Protein AF-A0A5P8E8J7-F1 (afdb_monomer_lite)

Structure (mmCIF, N/CA/C/O backbone):
data_AF-A0A5P8E8J7-F1
#
_entry.id   AF-A0A5P8E8J7-F1
#
loop_
_atom_site.group_PDB
_atom_site.id
_atom_site.type_symbol
_atom_site.label_atom_id
_atom_site.label_alt_id
_atom_site.label_comp_id
_atom_site.label_asym_id
_atom_site.label_entity_id
_atom_site.label_seq_id
_atom_site.pdbx_PDB_ins_code
_atom_site.Cartn_x
_atom_site.Cartn_y
_atom_site.Cartn_z
_atom_site.occupancy
_atom_site.B_iso_or_equiv
_atom_site.auth_seq_id
_atom_site.auth_comp_id
_atom_site.auth_asym_id
_atom_site.auth_atom_id
_atom_site.pdbx_PDB_model_num
ATOM 1 N N . MET A 1 1 ? -60.891 21.201 0.122 1.00 50.78 1 MET A N 1
ATOM 2 C CA . MET A 1 1 ? -59.992 20.188 0.726 1.00 50.78 1 MET A CA 1
ATOM 3 C C . MET A 1 1 ? -59.147 19.405 -0.293 1.00 50.78 1 MET A C 1
ATOM 5 O O . MET A 1 1 ? -58.102 18.908 0.084 1.00 50.78 1 MET A O 1
ATOM 9 N N . LYS A 1 2 ? -59.505 19.342 -1.591 1.00 50.12 2 LYS A N 1
ATOM 10 C CA . LYS A 1 2 ? -58.777 18.545 -2.609 1.00 50.12 2 LYS A CA 1
ATOM 11 C C . LYS A 1 2 ? -57.407 19.092 -3.070 1.00 50.12 2 LYS A C 1
ATOM 13 O O . LYS A 1 2 ? -56.674 18.373 -3.732 1.00 50.12 2 LYS A O 1
ATOM 18 N N . LYS A 1 3 ? -57.048 20.338 -2.728 1.00 53.62 3 LYS A N 1
ATOM 19 C CA . LYS A 1 3 ? -55.798 20.992 -3.178 1.00 53.62 3 LYS A CA 1
ATOM 20 C C . LYS A 1 3 ? -54.590 20.744 -2.260 1.00 53.62 3 LYS A C 1
ATOM 22 O O . LYS A 1 3 ? -53.466 20.984 -2.676 1.00 53.62 3 LYS A O 1
ATOM 27 N N . PHE A 1 4 ? -54.808 20.232 -1.045 1.00 57.41 4 PHE A N 1
ATOM 28 C CA . PHE A 1 4 ? -53.722 19.954 -0.095 1.00 57.41 4 PHE A CA 1
ATOM 29 C C . PHE A 1 4 ? -53.038 18.600 -0.335 1.00 57.41 4 PHE A C 1
ATOM 31 O O . PHE A 1 4 ? -51.866 18.445 -0.008 1.00 57.41 4 PHE A O 1
ATOM 38 N N . TYR A 1 5 ? -53.715 17.647 -0.986 1.00 59.44 5 TYR A N 1
ATOM 39 C CA . TYR A 1 5 ? -53.128 16.338 -1.303 1.00 59.44 5 TYR A CA 1
ATOM 40 C C . TYR A 1 5 ? -52.027 16.408 -2.371 1.00 59.44 5 TYR A C 1
ATOM 42 O O . TYR A 1 5 ? -51.167 15.536 -2.423 1.00 59.44 5 TYR A O 1
ATOM 50 N N . MET A 1 6 ? -52.018 17.459 -3.199 1.00 59.00 6 MET A N 1
ATOM 51 C CA . MET A 1 6 ? -51.037 17.606 -4.278 1.00 59.00 6 MET A CA 1
ATOM 52 C C . MET A 1 6 ? -49.657 18.053 -3.763 1.00 59.00 6 MET A C 1
ATOM 54 O O . MET A 1 6 ? -48.643 17.694 -4.348 1.00 59.00 6 MET A O 1
ATOM 58 N N . VAL A 1 7 ? -49.606 18.768 -2.630 1.00 60.56 7 VAL A N 1
ATOM 59 C CA . VAL A 1 7 ? -48.345 19.208 -2.000 1.00 60.56 7 VAL A CA 1
ATOM 60 C C . VAL A 1 7 ? -47.674 18.060 -1.237 1.00 60.56 7 VAL A C 1
ATOM 62 O O . VAL A 1 7 ? -46.454 17.931 -1.269 1.00 60.56 7 VAL A O 1
ATOM 65 N N . ALA A 1 8 ? -48.459 17.170 -0.620 1.00 60.34 8 ALA A N 1
ATOM 66 C CA . ALA A 1 8 ? -47.934 15.995 0.079 1.00 60.34 8 ALA A CA 1
ATOM 67 C C . ALA A 1 8 ? -47.293 14.963 -0.874 1.00 60.34 8 ALA A C 1
ATOM 69 O O . ALA A 1 8 ? -46.338 14.288 -0.498 1.00 60.34 8 ALA A O 1
ATOM 70 N N . LEU A 1 9 ? -47.776 14.868 -2.120 1.00 60.94 9 LEU A N 1
ATOM 71 C CA . LEU A 1 9 ? -47.237 13.946 -3.126 1.00 60.94 9 LEU A CA 1
ATOM 72 C C . LEU A 1 9 ? -45.861 14.389 -3.662 1.00 60.94 9 LEU A C 1
ATOM 74 O O . LEU A 1 9 ? -45.051 13.547 -4.037 1.00 60.94 9 LEU A O 1
ATOM 78 N N . LEU A 1 10 ? -45.570 15.696 -3.659 1.00 59.31 10 LEU A N 1
ATOM 79 C CA . LEU A 1 10 ? -44.309 16.241 -4.177 1.00 59.31 10 LEU A CA 1
ATOM 80 C C . LEU A 1 10 ? -43.125 16.043 -3.207 1.00 59.31 10 LEU A C 1
ATOM 82 O O . LEU A 1 10 ? -41.978 15.995 -3.638 1.00 59.31 10 LEU A O 1
ATOM 86 N N . ALA A 1 11 ? -43.394 15.878 -1.907 1.00 60.75 11 ALA A N 1
ATOM 87 C CA . ALA A 1 11 ? -42.364 15.697 -0.880 1.00 60.75 11 ALA A CA 1
ATOM 88 C C . ALA A 1 11 ? -41.735 14.287 -0.865 1.00 60.75 11 ALA A C 1
ATOM 90 O O . ALA A 1 11 ? -40.661 14.101 -0.299 1.00 60.75 11 ALA A O 1
ATOM 91 N N . MET A 1 12 ? -42.364 13.296 -1.507 1.00 60.62 12 MET A N 1
ATOM 92 C CA . MET A 1 12 ? -41.874 11.908 -1.523 1.00 60.62 12 MET A CA 1
ATOM 93 C C . MET A 1 12 ? -40.768 11.641 -2.560 1.00 60.62 12 MET A C 1
ATOM 95 O O . MET A 1 12 ? -40.197 10.556 -2.565 1.00 60.62 12 MET A O 1
ATOM 99 N N . PHE A 1 13 ? -40.420 12.621 -3.405 1.00 58.41 13 PHE A N 1
ATOM 100 C CA . PHE A 1 13 ? -39.362 12.487 -4.420 1.00 58.41 13 PHE A CA 1
ATOM 101 C C . PHE A 1 13 ? -37.985 13.007 -3.982 1.00 58.41 13 PHE A C 1
ATOM 103 O O . PHE A 1 13 ? -37.040 12.968 -4.766 1.00 58.41 13 PHE A O 1
ATOM 110 N N . ALA A 1 14 ? -37.824 13.444 -2.731 1.00 60.09 14 ALA A N 1
ATOM 111 C CA . ALA A 1 14 ? -36.532 13.871 -2.193 1.00 60.09 14 ALA A CA 1
ATOM 112 C C . ALA A 1 14 ? -35.668 12.682 -1.728 1.00 60.09 14 ALA A C 1
ATOM 114 O O . ALA A 1 14 ? -35.109 12.699 -0.631 1.00 60.09 14 ALA A O 1
ATOM 115 N N . ILE A 1 15 ? -35.560 11.631 -2.546 1.00 61.47 15 ILE A N 1
ATOM 116 C CA . ILE A 1 15 ? -34.562 10.585 -2.310 1.00 61.47 15 ILE A CA 1
ATOM 117 C C . ILE A 1 15 ? -33.212 11.226 -2.627 1.00 61.47 15 ILE A C 1
ATOM 119 O O . ILE A 1 15 ? -32.877 11.455 -3.789 1.00 61.47 15 ILE A O 1
ATOM 123 N N . GLY A 1 16 ? -32.486 11.616 -1.581 1.00 59.16 16 GLY A N 1
ATOM 124 C CA . GLY A 1 16 ? -31.159 12.194 -1.713 1.00 59.16 16 GLY A CA 1
ATOM 125 C C . GLY A 1 16 ? -30.268 11.238 -2.494 1.00 59.16 16 GLY A C 1
ATOM 126 O O . GLY A 1 16 ? -30.022 10.114 -2.064 1.00 59.16 16 GLY A O 1
ATOM 127 N N . VAL A 1 17 ? -29.786 11.684 -3.651 1.00 57.00 17 VAL A N 1
ATOM 128 C CA . VAL A 1 17 ? -28.653 11.047 -4.315 1.00 57.00 17 VAL A CA 1
ATOM 129 C C . VAL A 1 17 ? -27.441 11.325 -3.430 1.00 57.00 17 VAL A C 1
ATOM 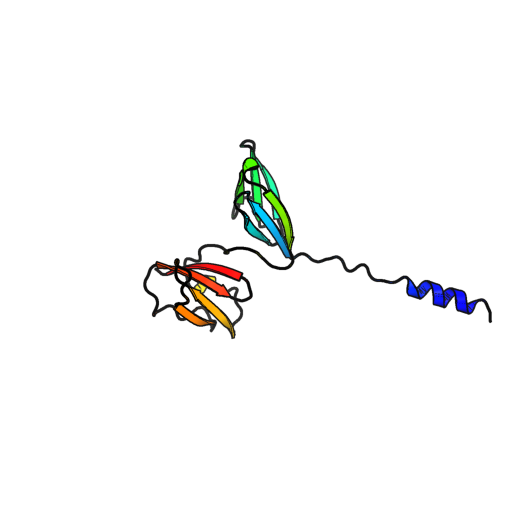131 O O . VAL A 1 17 ? -26.818 12.380 -3.517 1.00 57.00 17 VAL A O 1
ATOM 134 N N . SER A 1 18 ? -27.141 10.406 -2.514 1.00 58.16 18 SER A N 1
ATOM 135 C CA . SER A 1 18 ? -25.846 10.385 -1.844 1.00 58.16 18 SER A CA 1
ATOM 136 C C . SER A 1 18 ? -24.798 10.057 -2.902 1.00 58.16 18 SER A C 1
ATOM 138 O O . SER A 1 18 ? -24.840 8.987 -3.511 1.00 58.16 18 SER A O 1
ATOM 140 N N . ALA A 1 19 ? -23.879 10.988 -3.160 1.00 55.44 19 ALA A N 1
ATOM 141 C CA . ALA A 1 19 ? -22.720 10.703 -3.992 1.00 55.44 19 ALA A CA 1
ATOM 142 C C . ALA A 1 19 ? -21.942 9.547 -3.347 1.00 55.44 19 ALA A C 1
ATOM 144 O O . ALA A 1 19 ? -21.619 9.604 -2.162 1.00 55.44 19 ALA A O 1
ATOM 145 N N . GLN A 1 20 ? -21.692 8.483 -4.107 1.00 57.94 20 GLN A N 1
ATOM 146 C CA . GLN A 1 20 ? -20.890 7.359 -3.632 1.00 57.94 20 GLN A CA 1
ATOM 147 C C . GLN A 1 20 ? -19.452 7.858 -3.447 1.00 57.94 20 GLN A C 1
ATOM 149 O O . GLN A 1 20 ? -18.807 8.272 -4.412 1.00 57.94 20 GLN A O 1
ATOM 154 N N . THR A 1 21 ? -18.970 7.886 -2.205 1.00 68.12 21 THR A N 1
ATOM 155 C CA . THR A 1 21 ? -17.641 8.406 -1.870 1.00 68.12 21 THR A CA 1
ATOM 156 C C . THR A 1 21 ? -16.634 7.268 -1.889 1.00 68.12 21 THR A C 1
ATOM 158 O O . THR A 1 21 ? -16.449 6.563 -0.901 1.00 68.12 21 THR A O 1
ATOM 161 N N . TYR A 1 22 ? -15.958 7.079 -3.018 1.00 80.75 22 TYR A N 1
ATOM 162 C CA . TYR A 1 22 ? -14.860 6.123 -3.091 1.00 80.75 22 TYR A CA 1
ATOM 163 C C . TYR A 1 22 ? -13.534 6.773 -2.691 1.00 80.75 22 TYR A C 1
ATOM 165 O O . TYR A 1 22 ? -13.102 7.763 -3.284 1.00 80.75 22 TYR A O 1
ATOM 173 N N . SER A 1 23 ? -12.869 6.193 -1.692 1.00 84.25 23 SER A N 1
ATOM 174 C CA . SER A 1 23 ? -11.602 6.705 -1.155 1.00 84.25 23 SER A CA 1
ATOM 175 C C . SER A 1 23 ? -10.370 6.256 -1.939 1.00 84.25 23 SER A C 1
ATOM 177 O O . SER A 1 23 ? -9.290 6.811 -1.733 1.00 84.25 23 SER A O 1
ATOM 179 N N . PHE A 1 24 ? -10.499 5.255 -2.819 1.00 85.25 24 PHE A N 1
ATOM 180 C CA . PHE A 1 24 ? -9.367 4.682 -3.543 1.00 85.25 24 PHE A CA 1
ATOM 181 C C . PHE A 1 24 ? -9.660 4.416 -5.019 1.00 85.25 24 PHE A C 1
ATOM 183 O O . PHE A 1 24 ? -10.730 3.925 -5.365 1.00 85.25 24 PHE A O 1
ATOM 190 N N . LEU A 1 25 ? -8.669 4.662 -5.874 1.00 88.25 25 LEU A N 1
ATOM 191 C CA . LEU A 1 25 ? -8.561 4.080 -7.208 1.00 88.25 25 LEU A CA 1
ATOM 192 C C . LEU A 1 25 ? -7.691 2.829 -7.107 1.00 88.25 25 LEU A C 1
ATOM 194 O O . LEU A 1 25 ? -6.545 2.903 -6.676 1.00 88.25 25 LEU A O 1
ATOM 198 N N . THR A 1 26 ? -8.213 1.684 -7.518 1.00 87.75 26 THR A N 1
ATOM 199 C CA . THR A 1 26 ? -7.474 0.423 -7.563 1.00 87.75 26 THR A CA 1
ATOM 200 C C . THR A 1 26 ? -7.105 0.093 -8.992 1.00 87.75 26 THR A C 1
ATOM 202 O O . THR A 1 26 ? -7.960 0.112 -9.874 1.00 87.75 26 THR A O 1
ATOM 205 N N . VAL A 1 27 ? -5.837 -0.240 -9.199 1.00 90.31 27 VAL A N 1
ATOM 206 C CA . VAL A 1 27 ? -5.321 -0.781 -10.450 1.00 90.31 27 VAL A CA 1
ATOM 207 C C . VAL A 1 27 ? -5.050 -2.260 -10.265 1.00 90.31 27 VAL A C 1
ATOM 209 O O . VAL A 1 27 ? -4.367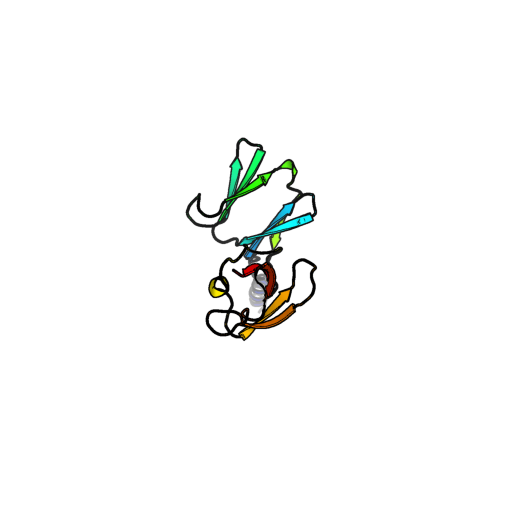 -2.647 -9.319 1.00 90.31 27 VAL A O 1
ATOM 212 N N . GLU A 1 28 ? -5.574 -3.067 -11.177 1.00 85.69 28 GLU A N 1
ATOM 213 C CA . GLU A 1 28 ? -5.302 -4.494 -11.263 1.00 85.69 28 GLU A CA 1
ATOM 214 C C . GLU A 1 28 ? -4.485 -4.793 -12.516 1.00 85.69 28 GLU A C 1
ATOM 216 O O . GLU A 1 28 ? -4.839 -4.351 -13.615 1.00 85.69 28 GLU A O 1
ATOM 221 N N . THR A 1 29 ? -3.409 -5.554 -12.352 1.00 87.44 29 THR A N 1
ATOM 222 C CA . THR A 1 29 ? -2.575 -6.039 -13.451 1.00 87.44 29 THR A CA 1
ATOM 223 C C . THR A 1 29 ? -3.008 -7.429 -13.926 1.00 87.44 29 THR A C 1
ATOM 225 O O . THR A 1 29 ? -3.797 -8.112 -13.278 1.00 87.44 29 THR A O 1
ATOM 228 N N . SER A 1 30 ? -2.527 -7.856 -15.093 1.00 86.19 30 SER A N 1
ATOM 229 C CA . SER A 1 30 ? -2.895 -9.117 -15.755 1.00 86.19 30 SER A CA 1
ATOM 230 C C . SER A 1 30 ? -2.545 -10.375 -14.952 1.00 86.19 30 SER A C 1
ATOM 232 O O . SER A 1 30 ? -3.090 -11.442 -15.211 1.00 86.19 30 SER A O 1
ATOM 234 N N . ASP A 1 31 ? -1.643 -10.257 -13.979 1.00 77.56 31 ASP A N 1
ATOM 235 C CA . ASP A 1 31 ? -1.300 -11.297 -13.002 1.00 77.56 31 ASP A CA 1
ATOM 236 C C . ASP A 1 31 ? -2.253 -11.330 -11.787 1.00 77.56 31 ASP A C 1
ATOM 238 O O . ASP A 1 31 ? -2.066 -12.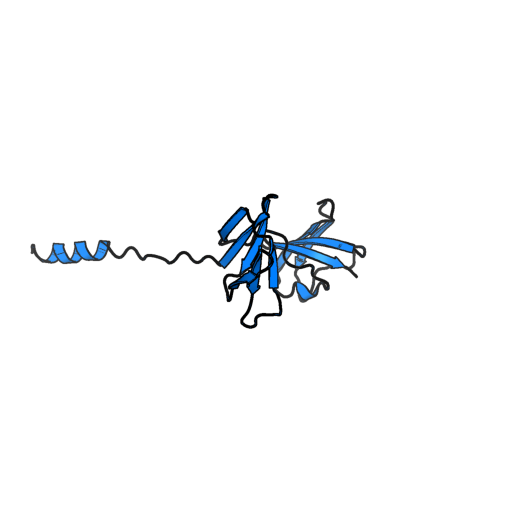126 -10.867 1.00 77.56 31 ASP A O 1
ATOM 242 N N . GLY A 1 32 ? -3.276 -10.471 -11.772 1.00 71.44 32 GLY A N 1
ATOM 243 C CA . GLY A 1 32 ? -4.237 -10.327 -10.682 1.00 71.44 32 GLY A CA 1
ATOM 244 C C . GLY A 1 32 ? -3.728 -9.497 -9.503 1.00 71.44 32 GLY A C 1
ATOM 245 O O . GLY A 1 32 ? -4.451 -9.355 -8.514 1.00 71.44 32 GLY A O 1
ATOM 246 N N . ALA A 1 33 ? -2.514 -8.936 -9.566 1.00 76.06 33 ALA A N 1
ATOM 247 C CA . ALA A 1 33 ? -2.020 -8.066 -8.509 1.00 76.06 33 ALA A CA 1
ATOM 248 C C . ALA A 1 33 ? -2.801 -6.746 -8.492 1.00 76.06 33 ALA A C 1
ATOM 250 O O . ALA A 1 33 ? -3.068 -6.145 -9.529 1.00 76.06 33 ALA A O 1
ATOM 251 N N . GLN A 1 34 ? -3.162 -6.287 -7.293 1.00 81.88 34 GLN A N 1
ATOM 252 C CA . GLN A 1 34 ? -3.923 -5.056 -7.100 1.00 81.88 34 GLN A CA 1
ATOM 253 C C . GLN A 1 34 ? -3.130 -4.039 -6.283 1.00 81.88 34 GLN A C 1
ATOM 255 O O . GLN A 1 34 ? -2.459 -4.382 -5.303 1.00 81.88 34 GLN A O 1
ATOM 260 N N . ARG A 1 35 ? -3.217 -2.771 -6.690 1.00 81.81 35 ARG A N 1
ATOM 261 C CA . ARG A 1 35 ? -2.633 -1.629 -5.982 1.00 81.81 35 ARG A CA 1
ATOM 262 C C . ARG A 1 35 ? -3.653 -0.509 -5.901 1.00 81.81 35 ARG A C 1
ATOM 264 O O . ARG A 1 35 ? -4.165 -0.070 -6.927 1.00 81.81 35 ARG A O 1
ATOM 271 N N . SER A 1 36 ? -3.916 -0.028 -4.692 1.00 84.69 36 SER A N 1
ATOM 272 C CA . SER A 1 36 ? -4.832 1.090 -4.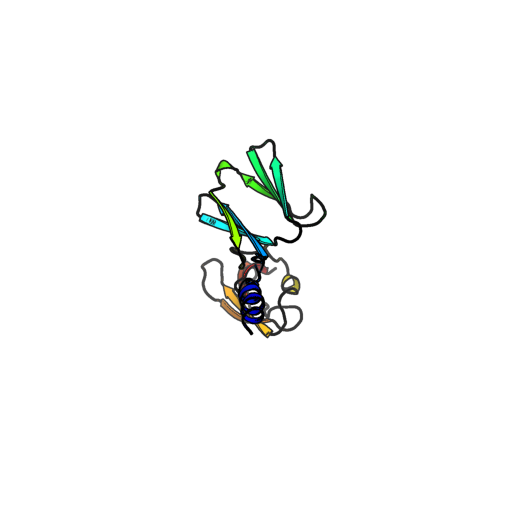468 1.00 84.69 36 SER A CA 1
ATOM 273 C C . SER A 1 36 ? -4.110 2.399 -4.160 1.00 84.69 36 SER A C 1
ATOM 275 O O . SER A 1 36 ? -3.201 2.446 -3.331 1.00 84.69 36 SER A O 1
ATOM 277 N N . PHE A 1 37 ? -4.586 3.469 -4.785 1.00 82.62 37 PHE A N 1
ATOM 278 C CA . PHE A 1 37 ? -4.141 4.851 -4.647 1.00 82.62 37 PHE A CA 1
ATOM 279 C C . PHE A 1 37 ? -5.267 5.660 -4.005 1.00 82.62 37 PHE A C 1
ATOM 281 O O . PHE A 1 37 ? -6.421 5.499 -4.398 1.00 82.62 37 PHE A O 1
ATOM 288 N N . ALA A 1 38 ? -4.971 6.489 -3.002 1.00 83.62 38 ALA A N 1
ATOM 289 C CA . ALA A 1 38 ? -5.984 7.350 -2.386 1.00 83.62 38 ALA A CA 1
ATOM 290 C C . ALA A 1 38 ? -6.490 8.371 -3.412 1.00 83.62 38 ALA A C 1
ATOM 292 O O . ALA A 1 38 ? -5.668 8.964 -4.096 1.00 83.62 38 ALA A O 1
ATOM 293 N N . THR A 1 39 ? -7.807 8.573 -3.523 1.00 81.06 39 THR A N 1
ATOM 294 C CA . THR A 1 39 ? -8.425 9.446 -4.545 1.00 81.06 39 THR A CA 1
ATOM 295 C C . THR A 1 39 ? -8.169 10.940 -4.343 1.00 81.06 39 THR A C 1
ATOM 297 O O . THR A 1 39 ? -8.441 11.723 -5.252 1.00 81.06 39 THR A O 1
ATOM 300 N N . ASP A 1 40 ? -7.612 11.340 -3.198 1.00 78.44 40 ASP A N 1
ATOM 301 C CA . ASP A 1 40 ? -7.130 12.703 -2.970 1.00 78.44 40 ASP A CA 1
ATOM 302 C C . ASP A 1 40 ? -5.909 12.980 -3.865 1.00 78.44 40 ASP A C 1
ATOM 304 O O . ASP A 1 40 ? -4.847 12.382 -3.690 1.00 78.44 40 ASP A O 1
ATOM 308 N N . GLN A 1 41 ? -6.083 13.873 -4.845 1.00 77.12 41 GLN A N 1
ATOM 309 C CA . GLN A 1 41 ? -5.029 14.350 -5.751 1.00 77.12 41 GLN A CA 1
ATOM 310 C C . GLN A 1 41 ? -4.325 13.240 -6.553 1.00 77.12 41 GLN A C 1
ATOM 312 O O . GLN A 1 41 ? -3.094 13.170 -6.586 1.00 77.12 41 GLN A O 1
ATOM 317 N N . ILE A 1 42 ? -5.103 12.391 -7.236 1.00 83.06 42 ILE A N 1
ATOM 318 C CA . ILE A 1 42 ? -4.570 11.469 -8.250 1.00 83.06 42 ILE A CA 1
ATOM 319 C C . ILE A 1 42 ? -4.497 12.162 -9.609 1.00 83.06 42 ILE A C 1
ATOM 321 O O . ILE A 1 42 ? -5.499 12.670 -10.111 1.00 83.06 42 ILE A O 1
ATOM 325 N N . TYR A 1 43 ? -3.341 12.058 -10.259 1.00 86.88 43 TYR A N 1
ATOM 326 C CA . TYR A 1 43 ? -3.172 12.373 -11.673 1.00 86.88 43 TYR A CA 1
ATOM 327 C C . TYR A 1 43 ? -2.781 11.114 -12.437 1.00 86.88 43 TYR A C 1
ATOM 329 O O . TYR A 1 43 ? -1.882 10.386 -12.022 1.00 86.88 43 TYR A O 1
ATOM 337 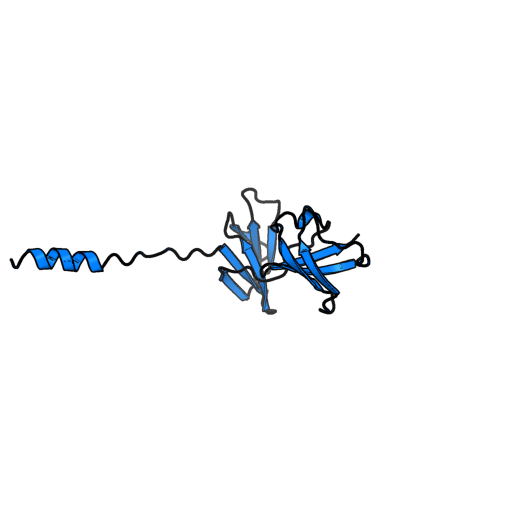N N . ILE A 1 44 ? -3.449 10.865 -13.564 1.00 89.75 44 ILE A N 1
ATOM 338 C CA . ILE A 1 44 ? -3.105 9.781 -14.485 1.00 89.75 44 ILE A CA 1
ATOM 339 C C . ILE A 1 44 ? -2.622 10.411 -15.783 1.00 89.75 44 ILE A C 1
ATOM 341 O O . ILE A 1 44 ? -3.328 11.211 -16.396 1.00 89.75 44 ILE A O 1
ATOM 345 N N . THR A 1 45 ? -1.420 10.042 -16.204 1.00 91.69 45 THR A N 1
ATOM 346 C CA . THR A 1 45 ? -0.848 10.422 -17.498 1.00 91.69 45 THR A CA 1
ATOM 347 C C . THR A 1 45 ? -0.389 9.174 -18.238 1.00 91.69 45 THR A C 1
ATOM 349 O O . THR A 1 45 ? -0.241 8.107 -17.645 1.00 91.69 45 THR A O 1
ATOM 352 N N . PHE A 1 46 ? -0.176 9.292 -19.543 1.00 91.31 46 PHE A N 1
ATOM 353 C CA . PHE A 1 46 ? 0.383 8.216 -20.354 1.00 91.31 46 PHE A CA 1
ATOM 354 C C . PHE A 1 46 ? 1.713 8.693 -20.920 1.00 91.31 46 PHE A C 1
ATOM 356 O O . PHE A 1 46 ? 1.781 9.776 -21.503 1.00 91.31 46 PHE A O 1
ATOM 363 N N . SER A 1 47 ? 2.774 7.919 -20.700 1.00 88.44 47 SER A N 1
ATOM 364 C CA . SER A 1 47 ? 4.082 8.225 -21.272 1.00 88.44 47 SER A CA 1
ATOM 365 C C . SER A 1 47 ? 4.191 7.674 -22.693 1.00 88.44 47 SER A C 1
ATOM 367 O O . SER A 1 47 ? 3.462 6.762 -23.089 1.00 88.44 47 SER A O 1
ATOM 369 N N . ASN A 1 48 ? 5.155 8.196 -23.453 1.00 86.88 48 ASN A N 1
ATOM 370 C CA . ASN A 1 48 ? 5.447 7.725 -24.810 1.00 86.88 48 ASN A CA 1
ATOM 371 C C . ASN A 1 48 ? 5.931 6.260 -24.850 1.00 86.88 48 ASN A C 1
ATOM 373 O O . ASN A 1 48 ? 5.887 5.636 -25.904 1.00 86.88 48 ASN A O 1
ATOM 377 N N . ASP A 1 49 ? 6.326 5.694 -23.705 1.00 88.75 49 ASP A N 1
ATOM 378 C CA . ASP A 1 49 ? 6.809 4.312 -23.571 1.00 88.75 49 ASP A CA 1
ATOM 379 C C . ASP A 1 49 ? 5.672 3.295 -23.359 1.00 88.75 49 ASP A C 1
ATOM 381 O O . ASP A 1 49 ? 5.897 2.201 -22.845 1.00 88.75 49 ASP A O 1
ATOM 385 N N . ASN A 1 50 ? 4.436 3.653 -23.723 1.00 91.88 50 ASN A N 1
ATOM 386 C CA . ASN A 1 50 ? 3.246 2.810 -23.575 1.00 91.88 50 ASN A CA 1
ATOM 387 C C . ASN A 1 50 ? 2.957 2.404 -22.114 1.00 91.88 50 ASN A C 1
ATOM 389 O O . ASN A 1 50 ? 2.463 1.307 -21.828 1.00 91.88 50 ASN A O 1
ATOM 393 N N . ASN A 1 51 ? 3.255 3.316 -21.186 1.00 92.38 51 ASN A N 1
ATOM 394 C CA . ASN A 1 51 ? 3.003 3.155 -19.761 1.00 92.38 51 ASN A CA 1
ATOM 395 C C . ASN A 1 51 ? 1.944 4.151 -19.285 1.00 92.38 51 ASN A C 1
ATOM 397 O O . ASN A 1 51 ? 1.914 5.307 -19.707 1.00 92.38 51 ASN A O 1
ATOM 401 N N . MET A 1 52 ? 1.114 3.710 -18.348 1.00 92.69 52 MET A N 1
ATOM 402 C CA . MET A 1 52 ? 0.292 4.580 -17.520 1.00 92.69 52 MET A CA 1
ATOM 403 C C . MET A 1 52 ? 1.109 5.028 -16.308 1.00 92.69 52 MET A C 1
ATOM 405 O O . MET A 1 52 ? 1.675 4.196 -15.603 1.00 92.69 52 MET A O 1
ATOM 409 N N . VAL A 1 53 ? 1.147 6.327 -16.038 1.00 91.06 53 VAL A N 1
ATOM 410 C CA . VAL A 1 53 ? 1.816 6.916 -14.877 1.00 91.06 53 VAL A CA 1
ATOM 411 C C . VAL A 1 53 ? 0.762 7.502 -13.950 1.00 91.06 53 VAL A C 1
ATOM 413 O O . VAL A 1 53 ? 0.003 8.385 -14.346 1.00 91.06 53 VAL A O 1
ATOM 416 N N . ILE A 1 54 ? 0.730 7.009 -12.715 1.00 88.81 54 ILE A N 1
ATOM 417 C CA . ILE A 1 54 ? -0.119 7.515 -11.638 1.00 88.81 54 ILE A CA 1
ATOM 418 C C . ILE A 1 54 ? 0.746 8.333 -10.685 1.00 88.81 54 ILE A C 1
ATOM 420 O O . ILE A 1 54 ? 1.732 7.818 -10.162 1.00 88.81 54 ILE A O 1
ATOM 424 N N . SER A 1 55 ? 0.356 9.578 -10.438 1.00 84.88 55 SER A N 1
ATOM 425 C CA . SER A 1 55 ? 0.980 10.476 -9.465 1.00 84.88 55 SER A CA 1
ATOM 426 C C . SER A 1 55 ? -0.002 10.774 -8.338 1.00 84.88 55 SER A C 1
ATOM 428 O O . SER A 1 55 ? -1.157 11.105 -8.608 1.00 84.88 55 SER A O 1
ATOM 430 N N . THR A 1 56 ? 0.452 10.684 -7.089 1.00 73.56 56 THR A N 1
ATOM 431 C CA . THR A 1 56 ? -0.332 11.085 -5.910 1.00 73.56 56 THR A CA 1
ATOM 432 C C . THR A 1 56 ? 0.267 12.339 -5.273 1.00 73.56 56 THR A C 1
ATOM 434 O O . THR A 1 56 ? 1.458 12.352 -4.966 1.00 73.56 56 THR A O 1
ATOM 437 N N . GLY A 1 57 ? -0.551 13.375 -5.059 1.00 64.62 57 GLY A N 1
ATOM 438 C CA . GLY A 1 57 ? -0.154 14.654 -4.450 1.00 64.62 57 GLY A CA 1
ATOM 439 C C . GLY A 1 57 ? -0.022 15.820 -5.443 1.00 64.62 57 GLY A C 1
ATOM 440 O O . GLY A 1 57 ? 0.118 15.627 -6.649 1.00 64.62 57 GLY A O 1
ATOM 441 N N . ALA A 1 58 ? -0.082 17.055 -4.929 1.00 51.25 58 ALA A N 1
ATOM 442 C CA . ALA A 1 58 ? -0.118 18.308 -5.701 1.00 51.25 58 ALA A CA 1
ATOM 443 C C . ALA A 1 58 ? 1.127 18.609 -6.563 1.00 51.25 58 ALA A C 1
ATOM 445 O O . ALA A 1 58 ? 1.106 19.550 -7.357 1.00 51.25 58 ALA A O 1
ATOM 446 N N . THR A 1 59 ? 2.201 17.833 -6.432 1.00 46.41 59 THR A N 1
ATOM 447 C CA . THR A 1 59 ? 3.439 18.004 -7.197 1.00 46.41 59 THR A CA 1
ATOM 448 C C . THR A 1 59 ? 3.783 16.715 -7.926 1.00 46.41 59 THR A C 1
ATOM 450 O O . THR A 1 59 ? 4.103 15.689 -7.328 1.00 46.41 59 THR A O 1
ATOM 453 N N . THR A 1 60 ? 3.739 16.791 -9.253 1.00 45.75 60 THR A N 1
ATOM 454 C CA . THR A 1 60 ? 4.262 15.794 -10.183 1.00 45.75 60 THR A CA 1
ATOM 455 C C . THR A 1 60 ? 5.734 15.515 -9.866 1.00 45.75 60 THR A C 1
ATOM 457 O O . THR A 1 60 ? 6.612 16.276 -10.260 1.00 45.75 60 THR A O 1
ATOM 460 N N . GLY A 1 61 ? 6.036 14.436 -9.137 1.00 45.50 61 GLY A N 1
ATOM 461 C CA . GLY A 1 61 ? 7.428 14.002 -8.979 1.00 45.50 61 GLY A CA 1
ATOM 462 C C . GLY A 1 61 ? 7.791 13.202 -7.734 1.00 45.50 61 GLY A C 1
ATOM 463 O O . GLY A 1 61 ? 8.797 12.502 -7.789 1.00 45.50 61 GLY A O 1
ATOM 464 N N . THR A 1 62 ? 7.024 13.260 -6.642 1.00 50.12 62 THR A N 1
ATOM 465 C CA . THR A 1 62 ? 7.488 12.634 -5.386 1.00 50.12 62 THR A CA 1
ATOM 466 C C . THR A 1 62 ? 7.104 11.154 -5.268 1.00 50.12 62 THR A C 1
ATOM 468 O O . THR A 1 62 ? 7.908 10.379 -4.770 1.00 50.12 62 THR A O 1
ATOM 471 N N . ASP A 1 63 ? 5.956 10.735 -5.819 1.00 60.16 63 ASP A N 1
ATOM 472 C CA . ASP A 1 63 ? 5.508 9.332 -5.838 1.00 60.16 63 ASP A CA 1
ATOM 473 C C . ASP A 1 63 ? 4.782 9.008 -7.158 1.00 60.16 63 ASP A C 1
ATOM 475 O O . ASP A 1 63 ? 3.553 9.049 -7.252 1.00 60.16 63 ASP A O 1
ATOM 479 N N . ASN A 1 64 ? 5.552 8.711 -8.209 1.00 76.94 64 ASN A N 1
ATOM 480 C CA . ASN A 1 64 ? 5.012 8.272 -9.497 1.00 76.94 64 ASN A CA 1
ATOM 481 C C . ASN A 1 64 ? 5.082 6.746 -9.609 1.00 76.94 64 ASN A C 1
ATOM 483 O O . ASN A 1 64 ? 6.154 6.153 -9.485 1.00 76.94 64 ASN A O 1
ATOM 487 N N . VAL A 1 65 ? 3.956 6.105 -9.915 1.00 82.88 65 VAL A N 1
ATOM 488 C CA . VAL A 1 65 ? 3.898 4.678 -10.242 1.00 82.88 65 VAL A CA 1
ATOM 489 C C . VAL A 1 65 ? 3.647 4.523 -11.733 1.00 82.88 65 VAL A C 1
ATOM 491 O O . VAL A 1 65 ? 2.586 4.883 -12.232 1.00 82.88 65 VAL A O 1
ATOM 494 N N . SER A 1 66 ? 4.636 3.970 -12.433 1.00 88.75 66 SER A N 1
ATOM 495 C CA . SER A 1 66 ? 4.529 3.604 -13.845 1.00 88.75 66 SER A CA 1
ATOM 496 C C . SER A 1 66 ? 4.072 2.151 -13.977 1.00 88.75 66 SER A C 1
ATOM 498 O O . SER A 1 66 ? 4.638 1.260 -13.341 1.00 88.75 66 SER A O 1
ATOM 500 N N . ILE A 1 67 ? 3.040 1.916 -14.783 1.00 87.88 67 ILE A N 1
ATOM 501 C CA . ILE A 1 67 ? 2.423 0.613 -15.042 1.00 87.88 67 ILE A CA 1
ATOM 502 C C . ILE A 1 67 ? 2.386 0.406 -16.559 1.00 87.88 67 ILE A C 1
ATOM 504 O O . ILE A 1 67 ? 1.755 1.206 -17.255 1.00 87.88 67 ILE A O 1
ATOM 508 N N . PRO A 1 68 ? 3.011 -0.655 -17.099 1.00 93.75 68 PRO A N 1
ATOM 509 C CA . PRO A 1 68 ? 2.891 -0.983 -18.513 1.00 93.75 68 PRO A CA 1
ATOM 510 C C . PRO A 1 68 ? 1.437 -1.205 -18.903 1.00 93.75 68 PRO A C 1
ATOM 512 O O . PRO A 1 68 ? 0.756 -2.031 -18.290 1.00 93.75 68 PRO A O 1
ATOM 515 N N . LEU A 1 69 ? 0.969 -0.531 -19.957 1.00 94.12 69 LEU A N 1
ATOM 516 C CA . LEU A 1 69 ? -0.411 -0.683 -20.432 1.00 94.12 69 LEU A CA 1
ATOM 517 C C . LEU A 1 69 ? -0.721 -2.130 -20.821 1.00 94.12 69 LEU A C 1
ATOM 519 O O . LEU A 1 69 ? -1.821 -2.607 -20.577 1.00 94.12 69 LEU A O 1
ATOM 523 N N . ALA A 1 70 ? 0.271 -2.858 -21.342 1.00 94.44 70 ALA A N 1
ATOM 524 C CA . ALA A 1 70 ? 0.143 -4.276 -21.677 1.00 94.44 70 ALA A CA 1
ATOM 525 C C . ALA A 1 70 ? -0.109 -5.180 -20.455 1.00 94.44 70 ALA A C 1
ATOM 527 O O . ALA A 1 70 ? -0.657 -6.267 -20.601 1.00 94.44 70 ALA A O 1
ATOM 528 N N . SER A 1 71 ? 0.293 -4.738 -19.260 1.00 89.56 71 SER A N 1
ATOM 529 C CA . SER A 1 71 ? 0.026 -5.444 -18.004 1.00 89.56 71 SER A CA 1
ATOM 530 C C . SER A 1 71 ? -1.237 -4.960 -17.301 1.00 89.56 71 SER A C 1
ATOM 532 O O . SER A 1 71 ? -1.609 -5.547 -16.294 1.00 89.56 71 SER A O 1
ATOM 534 N N . LEU A 1 72 ? -1.889 -3.894 -17.774 1.00 92.12 72 LEU A N 1
ATOM 535 C CA . LEU A 1 72 ? -3.077 -3.338 -17.133 1.00 92.12 72 LEU A CA 1
ATOM 536 C C . LEU A 1 72 ? -4.294 -4.213 -17.453 1.00 92.12 72 LEU A C 1
ATOM 538 O O . LEU A 1 72 ? -4.672 -4.341 -18.613 1.00 92.12 72 LEU A O 1
ATOM 542 N N . ASN A 1 73 ? -4.930 -4.782 -16.428 1.00 91.12 73 ASN A N 1
ATOM 543 C CA . ASN A 1 73 ? -6.167 -5.544 -16.595 1.00 91.12 73 ASN A CA 1
ATOM 544 C C . ASN A 1 73 ? -7.395 -4.637 -16.451 1.00 91.12 73 ASN A C 1
ATOM 546 O O . ASN A 1 73 ? -8.221 -4.533 -17.355 1.00 91.12 73 ASN A O 1
ATOM 550 N N . ARG A 1 74 ? -7.522 -3.954 -15.306 1.00 92.06 74 ARG A N 1
ATOM 551 C CA . ARG A 1 74 ? -8.648 -3.048 -15.030 1.00 92.06 74 ARG A CA 1
ATOM 552 C C . ARG A 1 74 ? -8.304 -1.990 -13.993 1.00 92.06 74 ARG A C 1
ATOM 554 O O . ARG A 1 74 ? -7.370 -2.141 -13.209 1.00 92.06 74 ARG A O 1
ATOM 561 N N . MET A 1 75 ? -9.129 -0.949 -13.955 1.00 93.06 75 MET A N 1
ATOM 562 C CA . MET A 1 75 ? -9.132 0.056 -12.898 1.00 93.06 75 MET A CA 1
ATOM 563 C C . MET A 1 75 ? -10.540 0.199 -12.331 1.00 93.06 75 MET A C 1
ATOM 565 O O . MET A 1 75 ? -11.508 0.198 -13.089 1.00 93.06 75 MET A O 1
ATOM 569 N N . PHE A 1 76 ? -10.664 0.317 -11.013 1.00 90.81 76 PHE A N 1
ATOM 570 C CA . PHE A 1 76 ? -11.955 0.505 -10.355 1.00 90.81 76 PHE A CA 1
ATOM 571 C C . PHE A 1 76 ? -11.815 1.293 -9.058 1.00 90.81 76 PHE A C 1
ATOM 573 O O . PHE A 1 76 ? -10.800 1.213 -8.366 1.00 90.81 76 PHE A O 1
ATOM 580 N N . PHE A 1 77 ? -12.850 2.050 -8.718 1.00 89.12 77 PHE A N 1
ATOM 581 C CA . PHE A 1 77 ? -12.910 2.746 -7.445 1.00 89.12 77 PHE A CA 1
ATOM 582 C C . PHE A 1 77 ? -13.348 1.796 -6.324 1.00 89.12 77 PHE A C 1
ATOM 584 O O . PHE A 1 77 ? -14.176 0.913 -6.536 1.00 89.12 77 PHE A O 1
ATOM 591 N N . SER A 1 78 ? -12.765 1.957 -5.139 1.00 82.69 78 SER A N 1
ATOM 592 C CA . SER A 1 78 ? -13.024 1.118 -3.969 1.00 82.69 78 SER A CA 1
ATOM 593 C C . SER A 1 78 ? -13.081 1.962 -2.699 1.00 82.69 78 SER A C 1
ATOM 595 O O . SER A 1 78 ? -12.365 2.956 -2.559 1.00 82.69 78 SER A O 1
ATOM 597 N N . GLU A 1 79 ? -13.916 1.548 -1.750 1.00 79.44 79 GLU A N 1
ATOM 598 C CA . GLU A 1 79 ? -13.929 2.096 -0.388 1.00 79.44 79 GLU A CA 1
ATOM 599 C C . GLU A 1 79 ? -12.738 1.585 0.438 1.00 79.44 79 GLU A C 1
ATOM 601 O O . GLU A 1 79 ? -12.267 2.262 1.350 1.00 79.44 79 GLU A O 1
ATOM 606 N N . VAL A 1 80 ? -12.210 0.406 0.093 1.00 76.38 80 VAL A N 1
ATOM 607 C CA . VAL A 1 80 ? -11.126 -0.264 0.820 1.00 76.38 80 VAL A CA 1
ATOM 608 C C . VAL A 1 80 ? -9.895 -0.390 -0.071 1.00 76.38 80 VAL A C 1
ATOM 610 O O . VAL A 1 80 ? -9.982 -0.842 -1.215 1.00 76.38 80 VAL A O 1
ATOM 613 N N . ALA A 1 81 ? -8.731 -0.011 0.457 1.00 72.00 81 ALA A N 1
ATOM 614 C CA . ALA A 1 81 ? -7.462 -0.190 -0.234 1.00 72.00 81 ALA A CA 1
ATOM 615 C C . ALA A 1 81 ? -7.089 -1.679 -0.351 1.00 72.00 81 ALA A C 1
ATOM 617 O O . ALA A 1 81 ? -7.209 -2.447 0.602 1.00 72.00 81 ALA A O 1
ATOM 618 N N . THR A 1 82 ? -6.577 -2.061 -1.513 1.00 63.09 82 THR A N 1
ATOM 619 C CA . THR A 1 82 ? -6.095 -3.401 -1.849 1.00 63.09 82 THR A CA 1
ATOM 620 C C . THR A 1 82 ? -4.567 -3.386 -1.963 1.00 63.09 82 THR A C 1
ATOM 622 O O . THR A 1 82 ? -3.963 -2.404 -2.409 1.00 63.09 82 THR A O 1
ATOM 625 N N . GLY A 1 83 ? -3.929 -4.473 -1.523 1.00 59.88 83 GLY A N 1
ATOM 626 C CA . GLY A 1 83 ? -2.480 -4.656 -1.616 1.00 59.88 83 GLY A CA 1
ATOM 627 C C . GLY A 1 83 ? -1.665 -4.170 -0.411 1.00 59.88 83 GLY A C 1
ATOM 628 O O . GLY A 1 83 ? -2.180 -3.698 0.605 1.00 59.88 83 GLY A O 1
ATOM 629 N N . ILE A 1 84 ? -0.351 -4.365 -0.527 1.00 52.59 84 ILE A N 1
ATOM 630 C CA . ILE A 1 84 ? 0.645 -4.012 0.483 1.00 52.59 84 ILE A CA 1
ATOM 631 C C . ILE A 1 84 ? 1.100 -2.557 0.249 1.00 52.59 84 ILE A C 1
ATOM 633 O O . ILE A 1 84 ? 1.729 -2.293 -0.776 1.00 52.59 84 ILE A O 1
ATOM 637 N N . ARG A 1 85 ? 0.814 -1.610 1.159 1.00 54.00 85 ARG A N 1
ATOM 638 C CA . ARG A 1 85 ? 1.399 -0.250 1.107 1.00 54.00 85 ARG A CA 1
ATOM 639 C C . ARG A 1 85 ? 2.916 -0.312 1.340 1.00 54.00 85 ARG A C 1
ATOM 641 O O . ARG A 1 85 ? 3.383 -1.265 1.958 1.00 54.00 85 ARG A O 1
ATOM 648 N N . ASN A 1 86 ? 3.630 0.683 0.801 1.00 53.53 86 ASN A N 1
ATOM 649 C CA . ASN A 1 86 ? 5.077 0.961 0.859 1.00 53.53 86 ASN A CA 1
ATOM 650 C C . ASN A 1 86 ? 5.918 0.141 1.855 1.00 53.53 86 ASN A C 1
ATOM 652 O O . ASN A 1 86 ? 5.524 -0.102 2.991 1.00 53.53 86 ASN A O 1
ATOM 656 N N . THR A 1 87 ? 7.146 -0.204 1.455 1.00 50.91 87 THR A N 1
ATOM 657 C CA . THR A 1 87 ? 8.140 -0.756 2.384 1.00 50.91 87 THR A CA 1
ATOM 658 C C . THR A 1 87 ? 8.526 0.308 3.411 1.00 50.91 87 THR A C 1
ATOM 660 O O . THR A 1 87 ? 9.279 1.227 3.100 1.00 50.91 87 THR A O 1
ATOM 663 N N . LEU A 1 88 ? 8.017 0.179 4.632 1.00 61.81 88 LEU A N 1
ATOM 664 C CA . LEU A 1 88 ? 8.417 0.989 5.774 1.00 61.81 88 LEU A CA 1
ATOM 665 C C . LEU A 1 88 ? 9.851 0.629 6.158 1.00 61.81 88 LEU A C 1
ATOM 667 O O . LEU A 1 88 ? 10.204 -0.553 6.239 1.00 61.81 88 LEU A O 1
ATOM 671 N N . THR A 1 89 ? 10.683 1.642 6.383 1.00 53.97 89 THR A N 1
ATOM 672 C CA . THR A 1 89 ? 12.090 1.436 6.767 1.00 53.97 89 THR A CA 1
ATOM 673 C C . THR A 1 89 ? 12.324 1.682 8.248 1.00 53.97 89 THR A C 1
ATOM 675 O O . THR A 1 89 ? 13.379 1.306 8.762 1.00 53.97 89 THR A O 1
ATOM 678 N N . GLN A 1 90 ? 11.346 2.281 8.935 1.00 57.75 90 GLN A N 1
ATOM 679 C CA . GLN A 1 90 ? 11.369 2.486 10.374 1.00 57.75 90 GLN A CA 1
ATOM 680 C C . GLN A 1 90 ? 10.014 2.127 11.007 1.00 57.75 90 GLN A C 1
ATOM 682 O O . GLN A 1 90 ? 8.966 2.415 10.427 1.00 57.75 90 GLN A O 1
ATOM 687 N N . PRO A 1 91 ? 9.993 1.561 12.229 1.00 56.16 91 PRO A N 1
ATOM 688 C CA . PRO A 1 91 ? 8.753 1.329 12.977 1.00 56.16 91 PRO A CA 1
ATOM 689 C C . PRO A 1 91 ? 7.929 2.605 13.236 1.00 56.16 91 PRO A C 1
ATOM 691 O O . PRO A 1 91 ? 6.720 2.521 13.437 1.00 56.16 91 PRO A O 1
ATOM 694 N N . SER A 1 92 ? 8.567 3.780 13.209 1.00 55.97 92 SER A N 1
ATOM 695 C CA . SER A 1 92 ? 7.943 5.106 13.320 1.00 55.97 92 SER A CA 1
ATOM 696 C C . SER A 1 92 ? 7.130 5.517 12.085 1.00 55.97 92 SER A C 1
ATOM 698 O O . SER A 1 92 ? 6.251 6.376 12.193 1.00 55.97 92 SER A O 1
ATOM 700 N N . ASP A 1 93 ? 7.335 4.868 10.934 1.00 58.66 93 ASP A N 1
ATOM 701 C CA . ASP A 1 93 ? 6.536 5.097 9.722 1.00 58.66 93 ASP A CA 1
ATOM 702 C C . ASP A 1 93 ? 5.087 4.567 9.885 1.00 58.66 93 ASP A C 1
ATOM 704 O O . ASP A 1 93 ? 4.198 4.891 9.100 1.00 58.66 93 ASP A O 1
ATOM 708 N N . LEU A 1 94 ? 4.806 3.805 10.956 1.00 63.38 94 LEU A N 1
ATOM 709 C CA . LEU A 1 94 ? 3.452 3.421 11.394 1.00 63.38 94 LEU A CA 1
ATOM 710 C C . LEU A 1 94 ? 2.745 4.509 12.217 1.00 63.38 94 LEU A C 1
ATOM 712 O O . LEU A 1 94 ? 1.671 4.259 12.766 1.00 63.38 94 LEU A O 1
ATOM 716 N N . SER A 1 95 ? 3.311 5.714 12.305 1.00 58.69 95 SER A N 1
ATOM 717 C CA . SER A 1 95 ? 2.713 6.874 12.984 1.00 58.69 95 SER A CA 1
ATOM 718 C C . SER A 1 95 ? 1.300 7.216 12.494 1.00 58.69 95 SER A C 1
ATOM 720 O O . SER A 1 95 ? 0.500 7.723 13.275 1.00 58.69 95 SER A O 1
ATOM 722 N N . ALA A 1 96 ? 0.952 6.862 11.252 1.00 60.12 96 ALA A N 1
ATOM 723 C CA . ALA A 1 96 ? -0.402 7.006 10.713 1.00 60.12 96 ALA A CA 1
ATOM 724 C C . ALA A 1 96 ? -1.445 6.058 11.347 1.00 60.12 96 ALA A C 1
ATOM 726 O O . ALA A 1 96 ? -2.646 6.271 11.184 1.00 60.12 96 ALA A O 1
ATOM 727 N N . LEU A 1 97 ? -1.028 4.996 12.047 1.00 69.62 97 LEU A N 1
ATOM 728 C CA . LEU A 1 97 ? -1.950 4.141 12.793 1.00 69.62 97 LEU A CA 1
ATOM 729 C C . LEU A 1 97 ? -2.317 4.813 14.121 1.00 69.62 97 LEU A C 1
ATOM 731 O O . LEU A 1 97 ? -1.446 5.268 14.862 1.00 69.62 97 LEU A O 1
ATOM 735 N N . ALA A 1 98 ? -3.605 4.827 14.457 1.00 72.88 98 ALA A N 1
ATOM 736 C CA . ALA A 1 98 ? -4.059 5.282 15.766 1.00 72.88 98 ALA A CA 1
ATOM 737 C C . ALA A 1 98 ? -3.555 4.342 16.874 1.00 72.88 98 ALA A C 1
ATOM 739 O O . ALA A 1 98 ? -3.466 3.122 16.679 1.00 72.88 98 ALA A O 1
ATOM 740 N N . ASP A 1 99 ? -3.258 4.899 18.045 1.00 80.50 99 ASP A N 1
ATOM 741 C CA . ASP A 1 99 ? -2.977 4.103 19.241 1.00 80.50 99 ASP A CA 1
ATOM 742 C C . ASP A 1 99 ? -4.166 3.190 19.561 1.00 80.50 99 ASP A C 1
ATOM 744 O O . ASP A 1 99 ? -5.323 3.545 19.338 1.00 80.50 99 ASP A O 1
ATOM 748 N N . GLY A 1 100 ? -3.883 1.972 20.024 1.00 79.44 100 GLY A N 1
ATOM 749 C CA . GLY A 1 100 ? -4.923 0.960 20.224 1.00 79.44 100 GLY A CA 1
ATOM 750 C C . GLY A 1 100 ? -5.245 0.122 18.978 1.00 79.44 100 GLY A C 1
ATOM 751 O O . GLY A 1 100 ? -5.984 -0.857 19.079 1.00 79.44 100 GLY A O 1
ATOM 752 N N . THR A 1 101 ? -4.667 0.436 17.811 1.00 82.56 101 THR A N 1
ATOM 753 C CA . THR A 1 101 ? -4.854 -0.376 16.598 1.00 82.56 101 THR A CA 1
ATOM 754 C C . THR A 1 101 ? -4.212 -1.755 16.754 1.00 82.56 101 THR A C 1
ATOM 756 O O . THR A 1 101 ? -3.026 -1.862 17.072 1.00 82.56 101 THR A O 1
ATOM 759 N N . MET A 1 102 ? -4.978 -2.814 16.474 1.00 85.00 102 MET A N 1
ATOM 760 C CA . MET A 1 102 ? -4.474 -4.187 16.434 1.00 85.00 102 MET A CA 1
ATOM 761 C C . MET A 1 102 ? -3.619 -4.407 15.183 1.00 85.00 102 MET A C 1
ATOM 763 O O . MET A 1 102 ? -4.056 -4.165 14.056 1.00 85.00 102 MET A O 1
ATOM 767 N N . VAL A 1 103 ? -2.417 -4.928 15.389 1.00 86.06 103 VAL A N 1
ATOM 768 C CA . VAL A 1 103 ? -1.410 -5.164 14.362 1.00 86.06 103 VAL A CA 1
ATOM 769 C C . VAL A 1 103 ? -0.954 -6.616 14.409 1.00 86.06 103 VAL A C 1
ATOM 771 O O . VAL A 1 103 ? -0.662 -7.168 15.467 1.00 86.06 103 VAL A O 1
ATOM 774 N N . THR A 1 104 ? -0.897 -7.254 13.245 1.00 88.31 104 THR A N 1
ATOM 775 C CA . THR A 1 104 ? -0.391 -8.622 13.096 1.00 88.31 104 THR A CA 1
ATOM 776 C C . THR A 1 104 ? 0.805 -8.617 12.156 1.00 88.31 104 THR A C 1
ATOM 778 O O . THR A 1 104 ? 0.725 -8.045 11.073 1.00 88.31 104 THR A O 1
ATOM 781 N N . ILE A 1 105 ? 1.910 -9.226 12.572 1.00 87.94 105 ILE A N 1
ATOM 782 C CA . ILE A 1 105 ? 3.162 -9.299 11.820 1.00 87.94 105 ILE A CA 1
ATOM 783 C C . ILE A 1 105 ? 3.361 -10.738 11.350 1.00 87.94 105 ILE A C 1
ATOM 785 O O . ILE A 1 105 ? 3.261 -11.680 12.141 1.00 87.94 105 ILE A O 1
ATOM 789 N N . TYR A 1 106 ? 3.665 -10.888 10.068 1.00 88.56 106 TYR A N 1
ATOM 790 C CA . TYR A 1 106 ? 3.947 -12.147 9.399 1.00 88.56 106 TYR A CA 1
ATOM 791 C C . TYR A 1 106 ? 5.362 -12.125 8.820 1.00 88.56 106 TYR A C 1
ATOM 793 O O . TYR A 1 106 ? 5.873 -11.064 8.443 1.00 88.56 106 TYR A O 1
ATOM 801 N N . ASP A 1 107 ? 5.986 -13.294 8.723 1.00 88.44 107 ASP A N 1
ATOM 802 C CA . ASP A 1 107 ? 7.180 -13.460 7.898 1.00 88.44 107 ASP A CA 1
ATOM 803 C C . ASP A 1 107 ? 6.834 -13.504 6.399 1.00 88.44 107 ASP A C 1
ATOM 805 O O . ASP A 1 107 ? 5.668 -13.497 5.992 1.00 88.44 107 ASP A O 1
ATOM 809 N N . MET A 1 108 ? 7.867 -13.569 5.559 1.00 82.50 108 MET A N 1
ATOM 810 C CA . MET A 1 108 ? 7.718 -13.646 4.102 1.00 82.50 108 MET A CA 1
ATOM 811 C C . MET A 1 108 ? 7.087 -14.954 3.606 1.00 82.50 108 MET A C 1
ATOM 813 O O . MET A 1 108 ? 6.668 -15.018 2.454 1.00 82.50 108 MET A O 1
ATOM 817 N N . THR A 1 109 ? 7.004 -15.982 4.456 1.00 83.81 109 THR A N 1
ATOM 818 C CA . THR A 1 109 ? 6.310 -17.244 4.157 1.00 83.81 109 THR A CA 1
ATOM 819 C C . THR A 1 109 ? 4.829 -17.200 4.548 1.00 83.81 109 THR A C 1
ATOM 821 O O . THR A 1 109 ? 4.090 -18.142 4.278 1.00 83.81 109 THR A O 1
ATOM 824 N N . GLY A 1 110 ? 4.374 -16.097 5.158 1.00 77.75 110 GLY A N 1
ATOM 825 C CA . GLY A 1 110 ? 3.000 -15.910 5.618 1.00 77.75 110 GLY A CA 1
ATOM 826 C C . GLY A 1 110 ? 2.728 -16.479 7.012 1.00 77.75 110 GLY A C 1
ATOM 827 O O . GLY A 1 110 ? 1.577 -16.481 7.454 1.00 77.75 110 GLY A O 1
ATOM 828 N N . LYS A 1 111 ? 3.751 -16.937 7.742 1.00 86.94 111 LYS A N 1
ATOM 829 C CA . LYS A 1 111 ? 3.592 -17.394 9.125 1.00 86.94 111 LYS A CA 1
ATOM 830 C C . LYS A 1 111 ? 3.432 -16.189 10.043 1.00 86.94 111 LYS A C 1
ATOM 832 O O . LYS A 1 111 ? 4.250 -15.272 10.034 1.00 86.94 111 LYS A O 1
ATOM 837 N N . GLN A 1 112 ? 2.397 -16.212 10.878 1.00 90.44 112 GLN A N 1
ATOM 838 C CA . GLN A 1 112 ? 2.197 -15.196 11.907 1.00 90.44 112 GLN A CA 1
ATOM 839 C C . GLN A 1 112 ? 3.296 -15.303 12.971 1.00 90.44 112 GLN A C 1
ATOM 841 O O . GLN A 1 112 ? 3.455 -16.350 13.598 1.00 90.44 112 GLN A O 1
ATOM 846 N N . LEU A 1 113 ? 4.024 -14.211 13.189 1.00 88.19 113 LEU A N 1
ATOM 847 C CA . LEU A 1 113 ? 5.083 -14.127 14.194 1.00 88.19 113 LEU A CA 1
ATOM 848 C C . LEU A 1 113 ? 4.617 -13.416 15.458 1.00 88.19 113 LEU A C 1
ATOM 850 O O . LEU A 1 113 ? 4.918 -13.858 16.562 1.00 88.19 113 LEU A O 1
ATOM 854 N N . LEU A 1 114 ? 3.877 -12.318 15.296 1.00 87.75 114 LEU A N 1
ATOM 855 C CA . LEU A 1 114 ? 3.469 -11.474 16.410 1.00 87.75 114 LEU A CA 1
ATOM 856 C C . LEU A 1 114 ? 2.085 -10.884 16.166 1.00 87.75 114 LEU A C 1
ATOM 858 O O . LEU A 1 114 ? 1.741 -10.506 15.048 1.00 87.75 114 LEU A O 1
ATOM 862 N N . ARG A 1 115 ? 1.301 -10.760 17.235 1.00 89.06 115 ARG A N 1
ATOM 863 C CA . ARG A 1 115 ? 0.060 -9.990 17.256 1.00 89.06 115 ARG A CA 1
ATOM 864 C C . ARG A 1 115 ? 0.119 -9.047 18.444 1.00 89.06 115 ARG A C 1
ATOM 866 O O . ARG A 1 115 ? 0.282 -9.498 19.571 1.00 89.06 115 ARG A O 1
ATOM 873 N N . THR A 1 116 ? 0.041 -7.753 18.181 1.00 86.69 116 THR A N 1
ATOM 874 C CA . THR A 1 116 ? 0.241 -6.709 19.184 1.00 86.69 116 THR A CA 1
ATOM 875 C C . THR A 1 116 ? -0.642 -5.512 18.886 1.00 86.69 116 THR A C 1
ATOM 877 O O . THR A 1 116 ? -1.186 -5.379 17.795 1.00 86.69 116 THR A O 1
ATOM 880 N N . THR A 1 117 ? -0.758 -4.614 19.847 1.00 85.69 117 THR A N 1
ATOM 881 C CA . THR A 1 117 ? -1.429 -3.332 19.670 1.00 85.69 117 THR A CA 1
ATOM 882 C C . THR A 1 117 ? -0.380 -2.240 19.498 1.00 85.69 117 THR A C 1
ATOM 884 O O . THR A 1 117 ? 0.649 -2.266 20.175 1.00 85.69 117 THR A O 1
ATOM 887 N N . LYS A 1 118 ? -0.617 -1.285 18.595 1.00 81.31 118 LYS A N 1
ATOM 888 C CA . LYS A 1 118 ? 0.231 -0.094 18.470 1.00 81.31 118 LYS A CA 1
ATOM 889 C C . LYS A 1 118 ? 0.086 0.773 19.728 1.00 81.31 118 LYS A C 1
ATOM 891 O O . LYS A 1 118 ? -1.040 1.084 20.124 1.00 81.31 118 LYS A O 1
ATOM 896 N N . GLN A 1 119 ? 1.208 1.152 20.338 1.00 74.75 119 GLN A N 1
ATOM 897 C CA . GLN A 1 119 ? 1.258 2.065 21.483 1.00 74.75 119 GLN A CA 1
ATOM 898 C C . GLN A 1 119 ? 2.328 3.133 21.234 1.00 74.75 119 GLN A C 1
ATOM 900 O O . GLN A 1 119 ? 3.484 2.799 20.970 1.00 74.75 119 GLN A O 1
ATOM 905 N N . GLY A 1 120 ? 1.954 4.413 21.311 1.00 70.25 120 GLY A N 1
ATOM 906 C CA . GLY A 1 120 ? 2.873 5.521 21.076 1.00 70.25 120 GLY A CA 1
ATOM 907 C C . GLY A 1 120 ? 3.464 5.518 19.661 1.00 70.25 120 GLY A C 1
ATOM 908 O O . GLY A 1 120 ? 2.767 5.313 18.668 1.00 70.25 120 GLY A O 1
ATOM 909 N N . ASN A 1 121 ? 4.773 5.751 19.553 1.00 63.34 121 ASN A N 1
ATOM 910 C CA . ASN A 1 121 ? 5.442 5.981 18.266 1.00 63.34 121 ASN A CA 1
ATOM 911 C C . ASN A 1 121 ? 5.922 4.710 17.541 1.00 63.34 121 ASN A C 1
ATOM 913 O O . ASN A 1 121 ? 6.638 4.831 16.550 1.00 63.34 121 ASN A O 1
ATOM 917 N N . GLY A 1 122 ? 5.565 3.499 17.986 1.00 68.56 122 GLY A N 1
ATOM 918 C CA . GLY A 1 122 ? 6.080 2.293 17.335 1.00 68.56 122 GLY A CA 1
ATOM 919 C C . GLY A 1 122 ? 5.349 0.989 17.642 1.00 68.56 122 GLY A C 1
ATOM 920 O O . GLY A 1 122 ? 4.362 0.937 18.377 1.00 68.56 122 GLY A O 1
ATOM 921 N N . LEU A 1 123 ? 5.862 -0.083 17.034 1.00 74.19 123 LEU A N 1
ATOM 922 C CA . LEU A 1 123 ? 5.495 -1.468 17.326 1.00 74.19 123 LEU A CA 1
ATOM 923 C C . LEU A 1 123 ? 6.621 -2.142 18.123 1.00 74.19 123 LEU A C 1
ATOM 925 O O . LEU A 1 123 ? 7.792 -1.898 17.812 1.00 74.19 123 LEU A O 1
ATOM 929 N N . PRO A 1 124 ? 6.300 -3.032 19.082 1.00 73.88 124 PRO A N 1
ATOM 930 C CA . PRO A 1 124 ? 7.291 -3.812 19.821 1.00 73.88 124 PRO A CA 1
ATOM 931 C C . PRO A 1 124 ? 7.949 -4.841 18.891 1.00 73.88 124 PRO A C 1
ATOM 933 O O . PRO A 1 124 ? 7.520 -5.985 18.782 1.00 73.88 124 PRO A O 1
ATOM 936 N N . THR A 1 125 ? 8.968 -4.394 18.164 1.00 73.81 125 THR A N 1
ATOM 937 C CA . THR A 1 125 ? 9.668 -5.150 17.111 1.00 73.81 125 THR A CA 1
ATOM 938 C C . THR A 1 125 ? 11.057 -5.611 17.545 1.00 73.81 125 THR A C 1
ATOM 940 O O . THR A 1 125 ? 11.730 -6.300 16.791 1.00 73.81 125 THR A O 1
ATOM 943 N N . GLU A 1 126 ? 11.466 -5.292 18.774 1.00 76.88 126 GLU A N 1
ATOM 944 C CA . GLU A 1 126 ? 12.800 -5.589 19.317 1.00 76.88 126 GLU A CA 1
ATOM 945 C C . GLU A 1 126 ? 13.116 -7.089 19.387 1.00 76.88 126 GLU A C 1
ATOM 947 O O . GLU A 1 126 ? 14.276 -7.487 19.336 1.00 76.88 126 GLU A O 1
ATOM 952 N N . SER A 1 127 ? 12.087 -7.933 19.481 1.00 78.88 127 SER A N 1
ATOM 953 C CA . SER A 1 127 ? 12.221 -9.392 19.495 1.00 78.88 127 SER A CA 1
ATOM 954 C C . SER A 1 127 ? 12.283 -10.020 18.100 1.00 78.88 127 SER A C 1
ATOM 956 O O . SER A 1 127 ? 12.507 -11.227 17.984 1.00 78.88 127 SER A O 1
ATOM 958 N N . LEU A 1 128 ? 12.068 -9.236 17.040 1.00 82.06 128 LEU A N 1
ATOM 959 C CA . LEU A 1 128 ? 12.104 -9.722 15.668 1.00 82.06 128 LEU A CA 1
ATOM 960 C C . LEU A 1 128 ? 13.523 -9.580 15.101 1.00 82.06 128 LEU A C 1
ATOM 962 O O . LEU A 1 128 ? 14.113 -8.501 15.179 1.00 82.06 128 LEU A O 1
ATOM 966 N N . PRO A 1 129 ? 14.079 -10.637 14.483 1.00 82.25 129 PRO A N 1
ATOM 967 C CA . PRO A 1 129 ? 15.340 -10.536 13.760 1.00 82.25 129 PRO A CA 1
ATOM 968 C C . PRO A 1 129 ? 15.300 -9.458 12.672 1.00 82.25 129 PRO A C 1
ATOM 970 O O . PRO A 1 129 ? 14.246 -9.123 12.130 1.00 82.25 129 PRO A O 1
ATOM 973 N N . LYS A 1 130 ? 16.468 -8.960 12.278 1.00 82.44 130 LYS A N 1
ATOM 974 C CA . LYS A 1 130 ? 16.592 -8.053 11.131 1.00 82.44 130 LYS A CA 1
ATOM 975 C C . LYS A 1 130 ? 16.112 -8.750 9.859 1.00 82.44 130 LYS A C 1
ATOM 977 O O . LYS A 1 130 ? 16.457 -9.908 9.627 1.00 82.44 130 LYS A O 1
ATOM 982 N N . GLY A 1 131 ? 15.319 -8.065 9.041 1.00 80.69 131 GLY A N 1
ATOM 983 C CA . GLY A 1 131 ? 14.731 -8.669 7.847 1.00 80.69 131 GLY A CA 1
ATOM 984 C C . GLY A 1 131 ? 13.427 -8.028 7.391 1.00 80.69 131 GLY A C 1
ATOM 985 O O . GLY A 1 131 ? 12.980 -7.019 7.934 1.00 80.69 131 GLY A O 1
ATOM 986 N N . LEU A 1 132 ? 12.832 -8.617 6.352 1.00 81.69 132 LEU A N 1
ATOM 987 C CA . LEU A 1 132 ? 11.588 -8.150 5.745 1.00 81.69 132 LEU A CA 1
ATOM 988 C C . LEU A 1 132 ? 10.378 -8.871 6.351 1.00 81.69 132 LEU A C 1
ATOM 990 O O . LEU A 1 132 ? 10.369 -10.096 6.465 1.00 81.69 132 LEU A O 1
ATOM 994 N N . TYR A 1 133 ? 9.346 -8.099 6.674 1.00 86.62 133 TYR A N 1
ATOM 995 C CA . TYR A 1 133 ? 8.113 -8.568 7.296 1.00 86.62 133 TYR A CA 1
ATOM 996 C C . TYR A 1 133 ? 6.883 -7.993 6.604 1.00 86.62 133 TYR A C 1
ATOM 998 O O . TYR A 1 133 ? 6.942 -6.952 5.945 1.00 86.62 133 TYR A O 1
ATOM 1006 N N . ILE A 1 134 ? 5.750 -8.661 6.806 1.00 85.62 134 ILE A N 1
ATOM 1007 C CA . ILE A 1 134 ? 4.433 -8.206 6.372 1.00 85.62 134 ILE A CA 1
ATOM 1008 C C . ILE A 1 134 ? 3.634 -7.800 7.609 1.00 85.62 134 ILE A C 1
ATOM 1010 O O . ILE A 1 134 ? 3.445 -8.592 8.525 1.00 85.62 134 ILE A O 1
ATOM 1014 N N . ILE A 1 135 ? 3.130 -6.574 7.630 1.00 84.06 135 ILE A N 1
ATOM 1015 C CA . ILE A 1 135 ? 2.310 -6.032 8.711 1.00 84.06 135 ILE A CA 1
ATOM 1016 C C . ILE A 1 135 ? 0.881 -5.889 8.223 1.00 84.06 135 ILE A C 1
ATOM 1018 O O . ILE A 1 135 ? 0.646 -5.259 7.200 1.00 84.06 135 ILE A O 1
ATOM 1022 N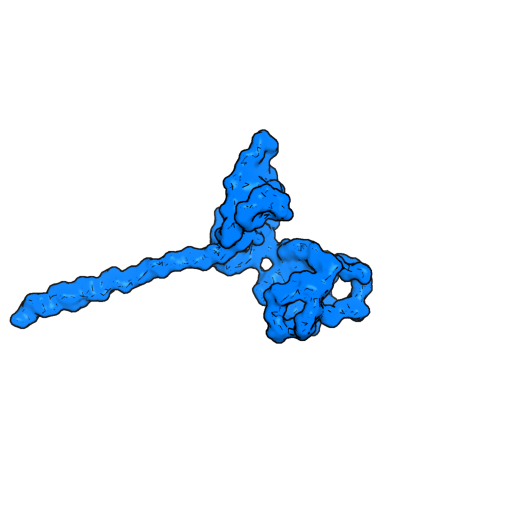 N . LYS A 1 136 ? -0.084 -6.409 8.976 1.00 82.19 136 LYS A N 1
ATOM 1023 C CA . LYS A 1 136 ? -1.513 -6.229 8.730 1.00 82.19 136 LYS A CA 1
ATOM 1024 C C . LYS A 1 136 ? -2.157 -5.449 9.871 1.00 82.19 136 LYS A C 1
ATOM 1026 O O . LYS A 1 136 ? -2.081 -5.875 11.023 1.00 82.19 136 LYS A O 1
ATOM 1031 N N . ALA A 1 137 ? -2.813 -4.339 9.551 1.00 81.25 137 ALA A N 1
ATOM 1032 C CA . ALA A 1 137 ? -3.507 -3.471 10.503 1.00 81.25 137 ALA A CA 1
ATOM 1033 C C . ALA A 1 137 ? -4.690 -2.768 9.817 1.00 81.25 137 ALA A C 1
ATOM 1035 O O . ALA A 1 137 ? -4.537 -2.280 8.702 1.00 81.25 137 ALA A O 1
ATOM 1036 N N . ASN A 1 138 ? -5.866 -2.708 10.457 1.00 71.50 138 ASN A N 1
ATOM 1037 C CA . ASN A 1 138 ? -7.073 -2.033 9.932 1.00 71.50 138 ASN A CA 1
ATOM 1038 C C . ASN A 1 138 ? -7.413 -2.371 8.464 1.00 71.50 138 ASN A C 1
ATOM 1040 O O . ASN A 1 138 ? -7.704 -1.489 7.662 1.00 71.50 138 ASN A O 1
ATOM 1044 N N . GLY A 1 139 ? -7.310 -3.649 8.082 1.00 64.19 139 GLY A N 1
ATOM 1045 C CA . GLY A 1 139 ? -7.556 -4.101 6.703 1.00 64.19 139 GLY A CA 1
ATOM 1046 C C . GLY A 1 139 ? -6.443 -3.762 5.702 1.00 64.19 139 GLY A C 1
ATOM 1047 O O . GLY A 1 139 ? -6.430 -4.311 4.607 1.00 64.19 139 GLY A O 1
ATOM 1048 N N . MET A 1 140 ? -5.465 -2.942 6.090 1.00 65.56 140 MET A N 1
ATOM 1049 C CA . MET A 1 140 ? -4.280 -2.636 5.298 1.00 65.56 140 MET A CA 1
ATOM 1050 C C . MET A 1 140 ? -3.180 -3.659 5.559 1.00 65.56 140 MET A C 1
ATOM 1052 O O . MET A 1 140 ? -2.991 -4.118 6.686 1.00 65.56 140 MET A O 1
ATOM 1056 N N . THR A 1 141 ? -2.424 -3.981 4.514 1.00 75.25 141 THR A N 1
ATOM 1057 C CA . THR A 1 141 ? -1.183 -4.754 4.620 1.00 75.25 141 THR A CA 1
ATOM 1058 C C . THR A 1 141 ? -0.018 -3.849 4.218 1.00 75.25 141 THR A C 1
ATOM 1060 O O . THR A 1 141 ? -0.200 -3.006 3.348 1.00 75.25 141 THR A O 1
ATOM 1063 N N . GLN A 1 142 ? 1.152 -3.954 4.848 1.00 75.06 142 GLN A N 1
ATOM 1064 C CA . GLN A 1 142 ? 2.352 -3.159 4.547 1.00 75.06 142 GLN A CA 1
ATOM 1065 C C . GLN A 1 142 ? 3.610 -4.024 4.653 1.00 75.06 142 GLN A C 1
ATOM 1067 O O . GLN A 1 142 ? 3.621 -5.004 5.397 1.00 75.06 142 GLN A O 1
ATOM 1072 N N . LYS A 1 143 ? 4.665 -3.688 3.909 1.00 77.94 143 LYS A N 1
ATOM 1073 C CA . LYS A 1 143 ? 5.985 -4.315 4.079 1.00 77.94 143 LYS A CA 1
ATOM 1074 C C . LYS A 1 143 ? 6.783 -3.484 5.071 1.00 77.94 143 LYS A C 1
ATOM 1076 O O . LYS A 1 143 ? 6.741 -2.266 5.004 1.00 77.94 143 LYS A O 1
ATOM 1081 N N . MET A 1 144 ? 7.532 -4.119 5.960 1.00 79.25 144 MET A N 1
ATOM 1082 C CA . MET A 1 144 ? 8.452 -3.420 6.858 1.00 79.25 144 MET A CA 1
ATOM 1083 C C . MET A 1 144 ? 9.798 -4.122 6.861 1.00 79.25 144 MET A C 1
ATOM 1085 O O . MET A 1 144 ? 9.861 -5.341 7.011 1.00 79.25 144 MET A O 1
ATOM 1089 N N . TYR A 1 145 ? 10.868 -3.351 6.704 1.00 79.25 145 TYR A N 1
ATOM 1090 C CA . TYR A 1 145 ? 12.230 -3.837 6.864 1.00 79.25 145 TYR A CA 1
ATOM 1091 C C . TYR A 1 145 ? 12.772 -3.420 8.234 1.00 79.25 145 TYR A C 1
ATOM 1093 O O . TYR A 1 145 ? 12.894 -2.230 8.514 1.00 79.25 145 TYR A O 1
ATOM 1101 N N . ILE A 1 146 ? 13.097 -4.398 9.080 1.00 77.81 146 ILE A N 1
ATOM 1102 C CA . ILE A 1 146 ? 13.733 -4.177 10.384 1.00 77.81 146 ILE A CA 1
ATOM 1103 C C . ILE A 1 146 ? 15.252 -4.199 10.187 1.00 77.81 146 ILE A C 1
ATOM 1105 O O . ILE A 1 146 ? 15.793 -5.179 9.666 1.00 77.81 146 ILE A O 1
ATOM 1109 N N . ARG A 1 147 ? 15.917 -3.105 10.576 1.00 71.06 147 ARG A N 1
ATOM 1110 C CA . ARG A 1 147 ? 17.355 -2.861 10.379 1.00 71.06 147 ARG A CA 1
ATOM 1111 C C . ARG A 1 147 ? 18.250 -3.373 11.487 1.00 71.06 147 ARG A C 1
ATOM 1113 O O . ARG A 1 147 ? 17.833 -3.459 12.656 1.00 71.06 147 ARG A O 1
#

Sequence (147 aa):
MKKFYMVALLAMFAIGVSAQTYSFLTVETSDGAQRSFATDQIYITFSNDNNMVISTGATTGTDNVSIPLASLNRMFFSEVATGIRNTLTQPSDLSALADGTMVTIYDMTGKQLLRTTKQGNGLPTESLPKGLYIIKANGMTQKMYIR

Radius of gyration: 22.24 Å; chains: 1; bounding box: 77×38×46 Å

InterPro domains:
  IPR026444 Secretion system, C-terminal sorting domain [PF18962] (101-143)
  IPR026444 Secretion system, C-terminal sorting domain [TIGR04183] (99-141)

Secondary structure (DSSP, 8-state):
-TTSHHHHHHGGG----------EEEEEETTS-EEEEESTTEEEEE-TTSEEEEEESSSTTSSEEEEEGGGEEEEEEESS--SEEEEESSGGGGGGSPTT-EEEEE-TTS-EEEEEE-BTTB---TTSPSEEEEEEETTEEEEEEE-

Organism: NCBI:txid2133944

Foldseek 3Di:
DVPVVVVVVVVVPPPDPDDDDFQWKWWAWPVRAIFIDGPAAWDWDADPVQWIWIDRDPDPDDDIDTHRPNGTDDIDTHNAGDDAPEAAADQQVCVVDDFQWWKWKAAPVRHTDDIDTDDPRGDPCVPPDFAWIWMDTPNHIYIYGRD

pLDDT: mean 75.27, std 13.42, range [45.5, 94.44]